Protein AF-V4LM98-F1 (afdb_monomer_lite)

pLDDT: mean 76.98, std 9.89, range [46.75, 87.94]

Structure (mmCIF, N/CA/C/O backbone):
data_AF-V4LM98-F1
#
_entry.id   AF-V4LM98-F1
#
loop_
_atom_site.group_PDB
_atom_site.id
_atom_site.type_symbol
_atom_site.label_atom_id
_atom_site.label_alt_id
_atom_site.label_comp_id
_atom_site.label_asym_id
_atom_site.label_entity_id
_atom_site.label_seq_id
_atom_site.pdbx_PDB_ins_code
_atom_site.Cartn_x
_atom_site.Cartn_y
_atom_site.Cartn_z
_atom_site.occupancy
_atom_site.B_iso_or_equiv
_atom_site.auth_seq_id
_atom_site.auth_comp_id
_atom_site.auth_asym_id
_atom_site.auth_atom_id
_atom_site.pdbx_PDB_model_num
ATOM 1 N N . MET A 1 1 ? -0.888 -2.080 16.186 1.00 47.25 1 MET A N 1
ATOM 2 C CA . MET A 1 1 ? -1.582 -2.248 17.481 1.00 47.25 1 MET A CA 1
ATOM 3 C C . MET A 1 1 ? -1.519 -0.991 18.335 1.00 47.25 1 MET A C 1
ATOM 5 O O . MET A 1 1 ? -2.580 -0.475 18.633 1.00 47.25 1 MET A O 1
ATOM 9 N N . ALA A 1 2 ? -0.338 -0.441 18.649 1.00 46.75 2 ALA A N 1
ATOM 10 C CA . ALA A 1 2 ? -0.231 0.751 19.507 1.00 46.75 2 ALA A CA 1
ATOM 11 C C . ALA A 1 2 ? -0.983 1.995 18.985 1.00 46.75 2 ALA A C 1
ATOM 13 O O . ALA A 1 2 ? -1.581 2.717 19.768 1.00 46.75 2 ALA A O 1
ATOM 14 N N . ILE A 1 3 ? -0.999 2.219 17.667 1.00 48.44 3 ILE A N 1
ATOM 15 C CA . ILE A 1 3 ? -1.654 3.399 17.083 1.00 48.44 3 ILE A CA 1
ATOM 16 C C . ILE A 1 3 ? -3.183 3.266 17.090 1.00 48.44 3 ILE A C 1
ATOM 18 O O . ILE A 1 3 ? -3.833 4.172 17.577 1.00 48.44 3 ILE A O 1
ATOM 22 N N . GLY A 1 4 ? -3.760 2.136 16.659 1.00 49.75 4 GLY A N 1
ATOM 23 C CA . GLY A 1 4 ? -5.221 1.918 16.714 1.00 49.75 4 GLY A CA 1
ATOM 24 C C . GLY A 1 4 ? -5.781 1.975 18.141 1.00 49.75 4 GLY A C 1
ATOM 25 O O . GLY A 1 4 ? -6.785 2.636 18.381 1.00 49.75 4 GLY A O 1
ATOM 26 N N . ALA A 1 5 ? -5.048 1.413 19.112 1.00 50.00 5 ALA A N 1
ATOM 27 C CA . ALA A 1 5 ? -5.392 1.526 20.530 1.00 50.00 5 ALA A CA 1
ATOM 28 C C . ALA A 1 5 ? -5.342 2.980 21.044 1.00 50.00 5 ALA A C 1
ATOM 30 O O . ALA A 1 5 ? -6.188 3.372 21.842 1.00 50.00 5 ALA A O 1
ATOM 31 N N . ALA A 1 6 ? -4.400 3.798 20.558 1.00 50.16 6 ALA A N 1
ATOM 32 C CA . ALA A 1 6 ? -4.333 5.226 20.879 1.00 50.16 6 ALA A CA 1
ATOM 33 C C . ALA A 1 6 ? -5.469 6.052 20.240 1.00 50.16 6 ALA A C 1
ATOM 35 O O . ALA A 1 6 ? -5.708 7.176 20.670 1.00 50.16 6 ALA A O 1
ATOM 36 N N . MET A 1 7 ? -6.179 5.505 19.245 1.00 55.16 7 MET A N 1
ATOM 37 C CA . MET A 1 7 ? -7.323 6.150 18.581 1.00 55.16 7 MET A CA 1
ATOM 38 C C . MET A 1 7 ? -8.682 5.627 19.074 1.00 55.16 7 MET A C 1
ATOM 40 O O . MET A 1 7 ? -9.711 5.993 18.515 1.00 55.16 7 MET A O 1
ATOM 44 N N . GLY A 1 8 ? -8.698 4.769 20.101 1.00 56.34 8 GLY A N 1
ATOM 45 C CA . GLY A 1 8 ? -9.922 4.150 20.620 1.00 56.34 8 GLY A CA 1
ATOM 46 C C . GLY A 1 8 ? -10.514 3.059 19.718 1.00 56.34 8 GLY A C 1
ATOM 47 O O . GLY A 1 8 ? -11.611 2.580 19.999 1.00 56.34 8 GLY A O 1
ATOM 48 N N . GLU A 1 9 ? -9.809 2.642 18.660 1.00 61.22 9 GLU A N 1
ATOM 49 C CA . GLU A 1 9 ? -10.243 1.540 17.799 1.00 61.22 9 GLU A CA 1
ATOM 50 C C . GLU A 1 9 ? -9.934 0.193 18.493 1.00 61.22 9 GLU A C 1
ATOM 52 O O . GLU A 1 9 ? -8.792 -0.105 18.871 1.00 61.22 9 GLU A O 1
ATOM 57 N N . ALA A 1 10 ? -10.970 -0.622 18.719 1.00 58.00 10 ALA A N 1
ATOM 58 C CA . ALA A 1 10 ? -10.845 -1.914 19.387 1.00 58.00 10 ALA A CA 1
ATOM 59 C C . ALA A 1 10 ? -10.266 -2.956 18.420 1.00 58.00 10 ALA A C 1
ATOM 61 O O . ALA A 1 10 ? -10.989 -3.606 17.665 1.00 58.00 10 ALA A O 1
ATOM 62 N N . VAL A 1 11 ? -8.945 -3.148 18.473 1.00 63.91 11 VAL A N 1
ATOM 63 C CA . VAL A 1 11 ? -8.257 -4.157 17.657 1.00 63.91 11 VAL A CA 1
ATOM 64 C C . VAL A 1 11 ? -8.700 -5.559 18.082 1.00 63.91 11 VAL A C 1
ATOM 66 O O . VAL A 1 11 ? -8.233 -6.104 19.083 1.00 63.91 11 VAL A O 1
ATOM 69 N N . THR A 1 12 ? -9.598 -6.159 17.303 1.00 79.31 12 THR A N 1
ATOM 70 C CA . THR A 1 12 ? -10.073 -7.528 17.531 1.00 79.31 12 THR A CA 1
ATOM 71 C C . THR A 1 12 ? -9.013 -8.567 17.150 1.00 79.31 12 THR A C 1
ATOM 73 O O . THR A 1 12 ? -8.089 -8.309 16.371 1.00 79.31 12 THR A O 1
ATOM 76 N N . TRP A 1 13 ? -9.158 -9.789 17.669 1.00 80.38 13 TRP A N 1
ATOM 77 C CA . TRP A 1 13 ? -8.284 -10.916 17.319 1.00 80.38 13 TRP A CA 1
ATOM 78 C C . TRP A 1 13 ? -8.295 -11.241 15.823 1.00 80.38 13 TRP A C 1
ATOM 80 O O . TRP A 1 13 ? -7.250 -11.554 15.253 1.00 80.38 13 TRP A O 1
ATOM 90 N N . ASN A 1 14 ? -9.435 -11.049 15.160 1.00 81.00 14 ASN A N 1
ATOM 91 C CA . ASN A 1 14 ? -9.560 -11.239 13.717 1.00 81.00 14 ASN A CA 1
ATOM 92 C C . ASN A 1 14 ? -8.724 -10.217 12.937 1.00 81.00 14 ASN A C 1
ATOM 94 O O . ASN A 1 14 ? -8.032 -10.589 11.989 1.00 81.00 14 ASN A O 1
ATOM 98 N N . VAL A 1 15 ? -8.686 -8.956 13.380 1.00 79.38 15 VAL A N 1
ATOM 99 C CA . VAL A 1 15 ? -7.819 -7.932 12.775 1.00 79.38 15 VAL A CA 1
ATOM 100 C C . VAL A 1 15 ? -6.344 -8.293 12.965 1.00 79.38 15 VAL A C 1
ATOM 102 O O . VAL A 1 15 ? -5.566 -8.212 12.017 1.00 79.38 15 VAL A O 1
ATOM 105 N N . ALA A 1 16 ? -5.944 -8.754 14.154 1.00 82.94 16 ALA A N 1
ATOM 106 C CA . ALA A 1 16 ? -4.563 -9.161 14.424 1.00 82.94 16 ALA A CA 1
ATOM 107 C C . ALA A 1 16 ? -4.105 -10.333 13.536 1.00 82.94 16 ALA A C 1
ATOM 109 O O . ALA A 1 16 ? -3.036 -10.276 12.914 1.00 82.94 16 ALA A O 1
ATOM 110 N N . LEU A 1 17 ? -4.930 -11.378 13.439 1.00 85.75 17 LEU A N 1
ATOM 111 C CA . LEU A 1 17 ? -4.674 -12.534 12.581 1.00 85.75 17 LEU A CA 1
ATOM 112 C C . LEU A 1 17 ? -4.654 -12.135 11.105 1.00 85.75 17 LEU A C 1
ATOM 114 O O . LEU A 1 17 ? -3.753 -12.535 10.367 1.00 85.75 17 LEU A O 1
ATOM 118 N N . GLY A 1 18 ? -5.592 -11.290 10.680 1.00 85.62 18 GLY A N 1
ATOM 119 C CA . GLY A 1 18 ? -5.682 -10.856 9.295 1.00 85.62 18 GLY A CA 1
ATOM 120 C C . GLY A 1 18 ? -4.509 -9.972 8.860 1.00 85.62 18 GLY A C 1
ATOM 121 O O . GLY A 1 18 ? -3.931 -10.194 7.796 1.00 85.62 18 GLY A O 1
ATOM 122 N N . VAL A 1 19 ? -4.061 -9.044 9.713 1.00 84.62 19 VAL A N 1
ATOM 123 C CA . VAL A 1 19 ? -2.829 -8.265 9.492 1.00 84.62 19 VAL A CA 1
ATOM 124 C C . VAL A 1 19 ? -1.613 -9.184 9.386 1.00 84.62 19 VAL A C 1
ATOM 126 O O . VAL A 1 19 ? -0.781 -9.001 8.497 1.00 84.62 19 VAL A O 1
ATOM 129 N N . THR A 1 20 ? -1.518 -10.198 10.247 1.00 86.94 20 THR A N 1
ATOM 130 C CA . THR A 1 20 ? -0.415 -11.171 10.225 1.00 86.94 20 THR A CA 1
ATOM 131 C C . THR A 1 20 ? -0.405 -11.969 8.918 1.00 86.94 20 THR A C 1
ATOM 133 O O . THR A 1 20 ? 0.642 -12.100 8.282 1.00 86.94 20 THR A O 1
ATOM 136 N N . ALA A 1 21 ? -1.572 -12.424 8.455 1.00 87.12 21 ALA A N 1
ATOM 137 C CA . ALA A 1 21 ? -1.718 -13.096 7.166 1.00 87.12 21 ALA A CA 1
ATOM 138 C C . ALA A 1 21 ? -1.298 -12.195 5.990 1.00 87.12 21 ALA A C 1
ATOM 140 O O . ALA A 1 21 ? -0.596 -12.653 5.087 1.00 87.12 21 ALA A O 1
ATOM 141 N N . ILE A 1 22 ? -1.638 -10.899 6.027 1.00 86.88 22 ILE A N 1
ATOM 142 C CA . ILE A 1 22 ? -1.202 -9.917 5.020 1.00 86.88 22 ILE A CA 1
ATOM 143 C C . ILE A 1 22 ? 0.323 -9.742 5.035 1.00 86.88 22 ILE A C 1
ATOM 145 O O . ILE A 1 22 ? 0.940 -9.713 3.970 1.00 86.88 22 ILE A O 1
ATOM 149 N N . VAL A 1 23 ? 0.958 -9.665 6.209 1.00 86.62 23 VAL A N 1
ATOM 150 C CA . VAL A 1 23 ? 2.427 -9.578 6.317 1.00 86.62 23 VAL A CA 1
ATOM 151 C C . VAL A 1 23 ? 3.092 -10.802 5.683 1.00 86.62 23 VAL A C 1
ATOM 153 O O . VAL A 1 23 ? 4.006 -10.651 4.870 1.00 86.62 23 VAL A O 1
ATOM 156 N N . ILE A 1 24 ? 2.598 -12.004 5.994 1.00 86.12 24 ILE A N 1
ATOM 157 C CA . ILE A 1 24 ? 3.093 -13.258 5.407 1.00 86.12 24 ILE A CA 1
ATOM 158 C C . ILE A 1 24 ? 2.902 -13.250 3.886 1.00 86.12 24 ILE A C 1
ATOM 160 O O . ILE A 1 24 ? 3.825 -13.582 3.143 1.00 86.12 24 ILE A O 1
ATOM 164 N N . ALA A 1 25 ? 1.735 -12.823 3.406 1.00 86.06 25 ALA A N 1
ATOM 165 C CA . ALA A 1 25 ? 1.436 -12.740 1.984 1.00 86.06 25 ALA A CA 1
ATOM 166 C C . ALA A 1 25 ? 2.408 -11.818 1.233 1.00 86.06 25 ALA A C 1
ATOM 168 O O . ALA A 1 25 ? 2.972 -12.201 0.207 1.00 86.06 25 ALA A O 1
ATOM 169 N N . VAL A 1 26 ? 2.651 -10.615 1.760 1.00 83.50 26 VAL A N 1
ATOM 170 C CA . VAL A 1 26 ? 3.590 -9.650 1.169 1.00 83.50 26 VAL A CA 1
ATOM 171 C C . VAL A 1 26 ? 5.010 -10.203 1.176 1.00 83.50 26 VAL A C 1
ATOM 173 O O . VAL A 1 26 ? 5.719 -10.085 0.177 1.00 83.50 26 VAL A O 1
ATOM 176 N N . TYR A 1 27 ? 5.415 -10.857 2.262 1.00 83.94 27 TYR A N 1
ATOM 177 C CA . TYR A 1 27 ? 6.713 -11.509 2.351 1.00 83.94 27 TYR A CA 1
ATOM 178 C C . TYR A 1 27 ? 6.883 -12.600 1.280 1.00 83.94 27 TYR A C 1
ATOM 180 O O . TYR A 1 27 ? 7.862 -12.573 0.532 1.00 83.94 27 TYR A O 1
ATOM 188 N N . LEU A 1 28 ? 5.899 -13.489 1.116 1.00 83.19 28 LEU A N 1
ATOM 189 C CA . LEU A 1 28 ? 5.905 -14.525 0.075 1.00 83.19 28 LEU A CA 1
ATOM 190 C C . LEU A 1 28 ? 5.942 -13.932 -1.345 1.00 83.19 28 LEU A C 1
ATOM 192 O O . LEU A 1 28 ? 6.639 -14.452 -2.223 1.00 83.19 28 LEU A O 1
ATOM 196 N N . ALA A 1 29 ? 5.224 -12.828 -1.571 1.00 80.19 29 ALA A N 1
ATOM 197 C CA . ALA A 1 29 ? 5.182 -12.134 -2.856 1.00 80.19 29 ALA A CA 1
ATOM 198 C C . ALA A 1 29 ? 6.471 -11.361 -3.175 1.00 80.19 29 ALA A C 1
ATOM 200 O O . ALA A 1 29 ? 6.833 -11.242 -4.344 1.00 80.19 29 ALA A O 1
ATOM 201 N N . SER A 1 30 ? 7.189 -10.873 -2.157 1.00 74.31 30 SER A N 1
ATOM 202 C CA . SER A 1 30 ? 8.414 -10.074 -2.320 1.00 74.31 30 SER A CA 1
ATOM 203 C C . SER A 1 30 ? 9.565 -10.832 -2.995 1.00 74.31 30 SER A C 1
ATOM 205 O O . SER A 1 30 ? 10.543 -10.226 -3.429 1.00 74.31 30 SER A O 1
ATOM 207 N N . GLY A 1 31 ? 9.449 -12.160 -3.123 1.00 64.88 31 GLY A N 1
ATOM 208 C CA . GLY A 1 31 ? 10.451 -12.991 -3.781 1.00 64.88 31 GLY A CA 1
ATOM 209 C C . GLY A 1 31 ? 11.769 -13.056 -3.014 1.00 64.88 31 GLY A C 1
ATOM 210 O O . GLY A 1 31 ? 12.796 -13.343 -3.632 1.00 64.88 31 GLY A O 1
ATOM 211 N N . TRP A 1 32 ? 11.739 -12.796 -1.699 1.00 62.88 32 TRP A N 1
ATOM 212 C CA . TRP A 1 32 ? 12.894 -12.945 -0.822 1.00 62.88 32 TRP A CA 1
ATOM 213 C C . TRP A 1 32 ? 13.513 -14.328 -1.027 1.00 62.88 32 TRP A C 1
ATOM 215 O O . TRP A 1 32 ? 12.850 -15.359 -0.909 1.00 62.88 32 TRP A O 1
ATOM 225 N N . SER A 1 33 ? 14.790 -14.339 -1.395 1.00 53.88 33 SER A N 1
ATOM 226 C CA . SER A 1 33 ? 15.586 -15.558 -1.457 1.00 53.88 33 SER A CA 1
ATOM 227 C C . SER A 1 33 ? 16.594 -15.482 -0.325 1.00 53.88 33 SER A C 1
ATOM 229 O O . SER A 1 33 ? 17.194 -14.429 -0.120 1.00 53.88 33 SER A O 1
ATOM 231 N N . ALA A 1 34 ? 16.836 -16.591 0.370 1.00 51.81 34 ALA A N 1
ATOM 232 C CA . ALA A 1 34 ? 17.809 -16.665 1.461 1.00 51.81 34 ALA A CA 1
ATOM 233 C C . ALA A 1 34 ? 19.241 -16.207 1.074 1.00 51.81 34 ALA A C 1
ATOM 235 O O . ALA A 1 34 ? 20.076 -16.009 1.948 1.00 51.81 34 ALA A O 1
ATOM 236 N N . ARG A 1 35 ? 19.531 -15.997 -0.225 1.00 52.53 35 ARG A N 1
ATOM 237 C CA . ARG A 1 35 ? 20.788 -15.410 -0.728 1.00 52.53 35 ARG A CA 1
ATOM 238 C C . ARG A 1 35 ? 20.899 -13.893 -0.563 1.00 52.53 35 ARG A C 1
ATOM 240 O O . ARG A 1 35 ? 22.016 -13.386 -0.550 1.00 52.53 35 ARG A O 1
ATOM 247 N N . SER A 1 36 ? 19.795 -13.153 -0.451 1.00 60.25 36 SER A N 1
ATOM 248 C CA . SER A 1 36 ? 19.846 -11.725 -0.115 1.00 60.25 36 SER A CA 1
ATOM 249 C C . SER A 1 36 ? 19.963 -11.602 1.401 1.00 60.2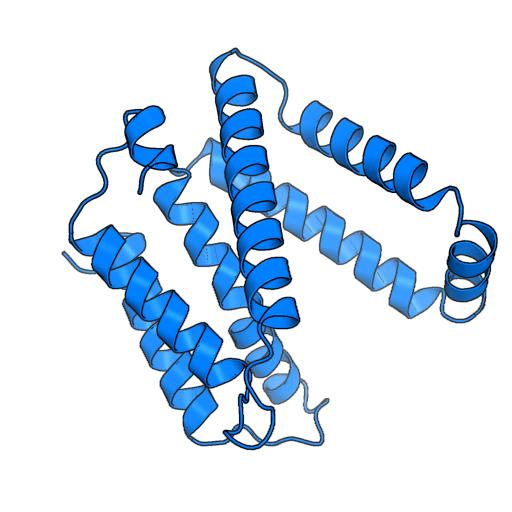5 36 SER A C 1
ATOM 251 O O . SER A 1 36 ? 18.949 -11.553 2.099 1.00 60.25 36 SER A O 1
ATOM 253 N N . GLY A 1 37 ? 21.193 -11.653 1.912 1.00 58.75 37 GLY A N 1
ATOM 254 C CA . GLY A 1 37 ? 21.468 -11.608 3.347 1.00 58.75 37 GLY A CA 1
ATOM 255 C C . GLY A 1 37 ? 20.728 -10.465 4.050 1.00 58.75 37 GLY A C 1
ATOM 256 O O . GLY A 1 37 ? 20.664 -9.338 3.551 1.00 58.75 37 GLY A O 1
ATOM 257 N N . LEU A 1 38 ? 20.160 -10.765 5.219 1.00 67.50 38 LEU A N 1
ATOM 258 C CA . LEU A 1 38 ? 19.577 -9.767 6.112 1.00 67.50 38 LEU A CA 1
ATOM 259 C C . LEU A 1 38 ? 20.697 -8.859 6.622 1.00 67.50 38 LEU A C 1
ATOM 261 O O . LEU A 1 38 ? 21.513 -9.258 7.447 1.00 67.50 38 LEU A O 1
ATOM 265 N N . THR A 1 39 ? 20.748 -7.629 6.118 1.00 82.44 39 THR A N 1
ATOM 266 C CA . THR A 1 39 ? 21.675 -6.621 6.634 1.00 82.44 39 THR A CA 1
ATOM 267 C C . THR A 1 39 ? 21.007 -5.859 7.772 1.00 82.44 39 THR A C 1
ATOM 269 O O . THR A 1 39 ? 19.870 -5.404 7.636 1.00 82.44 39 THR A O 1
ATOM 272 N N . ALA A 1 40 ? 21.725 -5.656 8.881 1.00 83.19 40 ALA A N 1
ATOM 273 C CA . ALA A 1 40 ? 21.235 -4.860 10.011 1.00 83.19 40 ALA A CA 1
ATOM 274 C C . ALA A 1 40 ? 20.793 -3.452 9.570 1.00 83.19 40 ALA A C 1
ATOM 276 O O . ALA A 1 40 ? 19.780 -2.933 10.031 1.00 83.19 40 ALA A O 1
ATOM 277 N N . ARG A 1 41 ? 21.501 -2.872 8.591 1.00 83.31 41 ARG A N 1
ATOM 278 C CA . ARG A 1 41 ? 21.147 -1.590 7.972 1.00 83.31 41 ARG A CA 1
ATOM 279 C C . ARG A 1 41 ? 19.826 -1.649 7.200 1.00 83.31 41 ARG A C 1
ATOM 281 O O . ARG A 1 41 ? 19.019 -0.737 7.335 1.00 83.31 41 ARG A O 1
ATOM 288 N N . GLY A 1 42 ? 19.594 -2.698 6.408 1.00 82.25 42 GLY A N 1
ATOM 289 C CA . 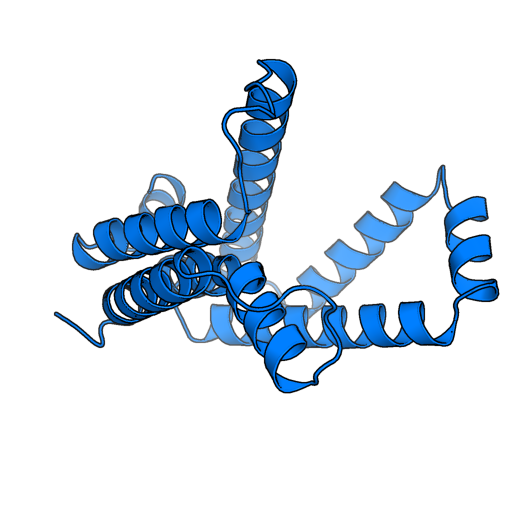GLY A 1 42 ? 18.336 -2.880 5.679 1.00 82.25 42 GLY A CA 1
ATOM 290 C C . GLY A 1 42 ? 17.149 -3.074 6.621 1.00 82.25 42 GLY A C 1
ATOM 291 O O . GLY A 1 42 ? 16.101 -2.464 6.421 1.00 82.25 42 GLY A O 1
ATOM 292 N N . LEU A 1 43 ? 17.341 -3.850 7.691 1.00 84.44 43 LEU A N 1
ATOM 293 C CA . LEU A 1 43 ? 16.325 -4.059 8.720 1.00 84.44 43 LEU A CA 1
ATOM 294 C C . LEU A 1 43 ? 16.018 -2.759 9.480 1.00 84.44 43 LEU A C 1
ATOM 296 O O . LEU A 1 43 ? 14.855 -2.393 9.620 1.00 84.44 43 LEU A O 1
ATOM 300 N N . GLY A 1 44 ? 17.055 -2.021 9.889 1.00 85.06 44 GLY A N 1
ATOM 301 C CA . GLY A 1 44 ? 16.911 -0.729 10.561 1.00 85.06 44 GLY A CA 1
ATOM 302 C C . GLY A 1 44 ? 16.193 0.310 9.698 1.00 85.06 44 GLY A C 1
ATOM 303 O O . GLY A 1 44 ? 15.260 0.957 10.167 1.00 85.06 44 GLY A O 1
ATOM 304 N N . LEU A 1 45 ? 16.556 0.422 8.416 1.00 86.44 45 LEU A N 1
ATOM 305 C CA . LEU A 1 45 ? 15.871 1.313 7.473 1.00 86.44 45 LEU A CA 1
ATOM 306 C C . LEU A 1 45 ? 14.415 0.891 7.234 1.00 86.44 45 LEU A C 1
ATOM 308 O O . LEU A 1 45 ? 13.537 1.751 7.169 1.00 86.44 45 LEU A O 1
ATOM 312 N N . GLY A 1 46 ? 14.143 -0.413 7.134 1.00 84.06 46 GLY A N 1
ATOM 313 C CA . GLY A 1 46 ? 12.786 -0.938 6.980 1.00 84.06 46 GLY A CA 1
ATOM 314 C C . GLY A 1 46 ? 11.896 -0.611 8.179 1.00 84.06 46 GLY A C 1
ATOM 315 O O . GLY A 1 46 ? 10.795 -0.092 7.999 1.00 84.06 46 GLY A O 1
ATOM 316 N N . LEU A 1 47 ? 12.394 -0.836 9.399 1.00 86.25 47 LEU A N 1
ATOM 317 C CA . LEU A 1 47 ? 11.681 -0.503 10.635 1.00 86.25 47 LEU A CA 1
ATOM 318 C C . LEU A 1 47 ? 11.461 1.004 10.778 1.00 86.25 47 LEU A C 1
ATOM 320 O O . LEU A 1 47 ? 10.342 1.424 11.063 1.00 86.25 47 LEU A O 1
ATOM 324 N N . ALA A 1 48 ? 12.489 1.818 10.522 1.00 85.56 48 ALA A N 1
ATOM 325 C CA . ALA A 1 48 ? 12.378 3.274 10.573 1.00 85.56 48 ALA A CA 1
ATOM 326 C C . ALA A 1 48 ? 11.334 3.798 9.575 1.00 85.56 48 ALA A C 1
ATOM 328 O O . ALA A 1 48 ? 10.504 4.635 9.924 1.00 85.56 48 ALA A O 1
ATOM 329 N N . THR A 1 49 ? 11.323 3.257 8.353 1.00 84.69 49 THR A N 1
ATOM 330 C CA . THR A 1 49 ? 10.329 3.612 7.329 1.00 84.69 49 THR A CA 1
ATOM 331 C C . THR A 1 49 ? 8.925 3.192 7.757 1.00 84.69 49 THR A C 1
ATOM 333 O O . THR A 1 49 ? 7.989 3.981 7.652 1.00 84.69 49 THR A O 1
ATOM 336 N N . GLY A 1 50 ? 8.770 1.972 8.280 1.00 83.06 50 GLY A N 1
ATOM 337 C CA . GLY A 1 50 ? 7.491 1.479 8.787 1.00 83.06 50 GLY A CA 1
ATOM 338 C C . GLY A 1 50 ? 6.941 2.352 9.914 1.00 83.06 50 GLY A C 1
ATOM 339 O O . GLY A 1 50 ? 5.771 2.726 9.879 1.00 83.06 50 GLY A O 1
ATOM 340 N N . LEU A 1 51 ? 7.795 2.737 10.866 1.00 85.00 51 LEU A N 1
ATOM 341 C CA . LEU A 1 51 ? 7.433 3.613 11.977 1.00 85.00 51 LEU A CA 1
ATOM 342 C C . LEU A 1 51 ? 7.041 5.013 11.486 1.00 85.00 51 LEU A C 1
ATOM 344 O O . LEU A 1 51 ? 5.999 5.523 11.878 1.00 85.00 51 LEU A O 1
ATOM 348 N N . ALA A 1 52 ? 7.823 5.607 10.579 1.00 83.38 52 ALA A N 1
ATOM 349 C CA . ALA A 1 52 ? 7.526 6.920 10.010 1.00 83.38 52 ALA A CA 1
ATOM 350 C C . ALA A 1 52 ? 6.176 6.938 9.273 1.00 83.38 52 ALA A C 1
ATOM 352 O O . ALA A 1 52 ? 5.380 7.860 9.458 1.00 83.38 52 ALA A O 1
ATOM 353 N N . ILE A 1 53 ? 5.884 5.896 8.483 1.00 81.75 53 ILE A N 1
ATOM 354 C CA . ILE A 1 53 ? 4.586 5.744 7.814 1.00 81.75 53 ILE A CA 1
ATOM 355 C C . ILE A 1 53 ? 3.474 5.608 8.855 1.00 81.75 53 ILE A C 1
ATOM 357 O O . ILE A 1 53 ? 2.460 6.289 8.747 1.00 81.75 53 ILE A O 1
ATOM 361 N N . ALA A 1 54 ? 3.660 4.761 9.868 1.00 79.31 54 ALA A N 1
ATOM 362 C CA . ALA A 1 54 ? 2.662 4.531 10.905 1.00 79.31 54 ALA A CA 1
ATOM 363 C C . ALA A 1 54 ? 2.318 5.829 11.661 1.00 79.31 54 ALA A C 1
ATOM 365 O O . ALA A 1 54 ? 1.143 6.178 11.776 1.00 79.31 54 ALA A O 1
ATOM 366 N N . THR A 1 55 ? 3.331 6.592 12.081 1.00 79.50 55 THR A N 1
ATOM 367 C CA . THR A 1 55 ? 3.162 7.903 12.724 1.00 79.50 55 THR A CA 1
ATOM 368 C C . THR A 1 55 ? 2.461 8.900 11.804 1.00 79.50 55 THR A C 1
ATOM 370 O O . THR A 1 55 ? 1.551 9.598 12.238 1.00 79.50 55 THR A O 1
ATOM 373 N N . SER A 1 56 ? 2.823 8.943 10.517 1.00 75.38 56 SER A N 1
ATOM 374 C CA . SER A 1 56 ? 2.158 9.815 9.542 1.00 75.38 56 SER A CA 1
ATOM 375 C C . SER A 1 56 ? 0.662 9.505 9.423 1.00 75.38 56 SER A C 1
ATOM 377 O O . SER A 1 56 ? -0.147 10.429 9.402 1.00 75.38 56 SER A O 1
ATOM 379 N N . VAL A 1 57 ? 0.277 8.224 9.406 1.00 74.50 57 VAL A N 1
ATOM 380 C CA . VAL A 1 57 ? -1.140 7.826 9.374 1.00 74.50 57 VAL A CA 1
ATOM 381 C C . VAL A 1 57 ? -1.877 8.250 10.642 1.00 74.50 57 VAL A C 1
ATOM 383 O O . VAL A 1 57 ? -2.993 8.753 10.538 1.00 74.50 57 VAL A O 1
ATOM 386 N N . ALA A 1 58 ? -1.248 8.101 11.810 1.00 74.38 58 ALA A N 1
ATOM 387 C CA . ALA A 1 58 ? -1.823 8.544 13.078 1.00 74.38 58 ALA A CA 1
ATOM 388 C C . ALA A 1 58 ? -2.108 10.053 13.075 1.00 74.38 58 ALA A C 1
ATOM 390 O O . ALA A 1 58 ? -3.215 10.471 13.394 1.00 74.38 58 ALA A O 1
ATOM 391 N N . ILE A 1 59 ? -1.133 10.863 12.647 1.00 74.62 59 ILE A N 1
ATOM 392 C CA . ILE A 1 59 ? -1.266 12.326 12.575 1.00 74.62 59 ILE A CA 1
ATOM 393 C C . ILE A 1 59 ? -2.373 12.728 11.596 1.00 74.62 59 ILE A C 1
ATOM 395 O O . ILE A 1 59 ? -3.186 13.588 11.917 1.00 74.62 59 ILE A O 1
ATOM 399 N N . ILE A 1 60 ? -2.438 12.092 10.420 1.00 74.12 60 ILE A N 1
ATOM 400 C CA . ILE A 1 60 ? -3.494 12.368 9.434 1.00 74.12 60 ILE A CA 1
ATOM 401 C C . ILE A 1 60 ? -4.872 12.087 10.034 1.00 74.12 60 ILE A C 1
ATOM 403 O O . ILE A 1 60 ? -5.784 12.888 9.859 1.00 74.12 60 ILE A O 1
ATOM 407 N N . ARG A 1 61 ? -5.025 10.967 10.748 1.00 71.06 61 ARG A N 1
ATOM 408 C CA . ARG A 1 61 ? -6.303 10.613 11.363 1.00 71.06 61 ARG A CA 1
ATOM 409 C C . ARG A 1 61 ? -6.664 11.531 12.531 1.00 71.06 61 ARG A C 1
ATOM 411 O O . ARG A 1 61 ? -7.830 11.864 12.673 1.00 71.06 61 ARG A O 1
ATOM 418 N N . LEU A 1 62 ? -5.695 11.963 13.338 1.00 74.56 62 LEU A N 1
ATOM 419 C CA . LEU A 1 62 ? -5.934 12.963 14.384 1.00 74.56 62 LEU A CA 1
ATOM 420 C C . LEU A 1 62 ? -6.430 14.282 13.779 1.00 74.56 62 LEU A C 1
ATOM 422 O O . LEU A 1 62 ? -7.444 14.808 14.221 1.00 74.56 62 LEU A O 1
ATOM 426 N N . GLY A 1 63 ? -5.786 14.752 12.707 1.00 73.94 63 GLY A N 1
ATOM 427 C CA . GLY A 1 63 ? -6.233 15.949 11.993 1.00 73.94 63 GLY A CA 1
ATOM 428 C C . GLY A 1 63 ? -7.634 15.811 11.383 1.00 73.94 63 GLY A C 1
ATOM 429 O O . GLY A 1 63 ? -8.378 16.782 11.361 1.00 73.94 63 GLY A O 1
ATOM 430 N N . ASP A 1 64 ? -8.012 14.617 10.921 1.00 72.38 64 ASP A N 1
ATOM 431 C CA . ASP A 1 64 ? -9.361 14.308 10.415 1.00 72.38 64 ASP A CA 1
ATOM 432 C C . ASP A 1 64 ? -10.419 14.373 11.536 1.00 72.38 64 ASP A C 1
ATOM 434 O O . ASP A 1 64 ? -11.466 14.996 11.373 1.00 72.38 64 ASP A O 1
ATOM 438 N N . LEU A 1 65 ? -10.118 13.811 12.714 1.00 73.12 65 LEU A N 1
ATOM 439 C CA . LEU A 1 65 ? -11.004 13.851 13.887 1.00 73.12 65 LEU A CA 1
ATOM 440 C C . LEU A 1 65 ? -11.211 15.270 14.440 1.00 73.12 65 LEU A C 1
ATOM 442 O O . LEU A 1 65 ? -12.283 15.574 14.957 1.00 73.12 65 LEU A O 1
ATOM 446 N N . GLU A 1 66 ? -10.214 16.144 14.307 1.00 79.19 66 GLU A N 1
ATOM 447 C CA . GLU A 1 66 ? -10.286 17.556 14.709 1.00 79.19 66 GLU A CA 1
ATOM 448 C C . GLU A 1 66 ? -10.987 18.454 13.664 1.00 79.19 66 GLU A C 1
ATOM 450 O O . GLU A 1 66 ? -11.011 19.677 13.803 1.00 79.19 66 GLU A O 1
ATOM 455 N N . GLY A 1 67 ? -11.587 17.868 12.619 1.00 69.25 67 GLY A N 1
ATOM 456 C CA . GLY A 1 67 ? -12.333 18.593 11.584 1.00 69.25 67 GLY A CA 1
ATOM 457 C C . GLY A 1 67 ? -11.470 19.126 10.436 1.00 69.25 67 GLY A C 1
ATOM 458 O O . GLY A 1 67 ? -11.912 19.981 9.664 1.00 69.25 67 GLY A O 1
ATOM 459 N N . GLY A 1 68 ? -10.234 18.643 10.305 1.00 71.88 68 GLY A N 1
ATOM 460 C CA . GLY A 1 68 ? -9.350 18.969 9.195 1.00 71.88 68 GLY A CA 1
ATOM 461 C C . GLY A 1 68 ? -9.897 18.477 7.854 1.00 71.88 68 GLY A C 1
ATOM 462 O O . GLY A 1 68 ? -10.529 17.432 7.755 1.00 71.88 68 GLY A O 1
ATOM 463 N N . SER A 1 69 ? -9.627 19.227 6.781 1.00 70.94 69 SER A N 1
ATOM 464 C CA . SER A 1 69 ? -10.022 18.820 5.428 1.00 70.94 69 SER A CA 1
ATOM 465 C C . SER A 1 69 ? -9.064 17.754 4.873 1.00 70.94 69 SER A C 1
ATOM 467 O O . SER A 1 69 ? -7.875 18.047 4.677 1.00 70.94 69 SER A O 1
ATOM 469 N N . PRO A 1 70 ? -9.554 16.552 4.510 1.00 64.31 70 PRO A N 1
ATOM 470 C CA . PRO A 1 70 ? -8.726 15.493 3.928 1.00 64.31 70 PRO A CA 1
ATOM 471 C C . PRO A 1 70 ? -8.032 15.924 2.629 1.00 64.31 70 PRO A C 1
ATOM 473 O O . PRO A 1 70 ? -6.883 15.560 2.371 1.00 64.31 70 PRO A O 1
ATOM 476 N N . GLY A 1 71 ? -8.706 16.757 1.826 1.00 68.62 71 GLY A N 1
ATOM 477 C CA . GLY A 1 71 ? -8.155 17.314 0.590 1.00 68.62 71 GLY A CA 1
ATOM 478 C C . GLY A 1 71 ? -6.962 18.238 0.840 1.00 68.62 71 GLY A C 1
ATOM 479 O O . GLY A 1 71 ? -5.964 18.158 0.124 1.00 68.62 71 GLY A O 1
ATOM 480 N N . LEU A 1 72 ? -7.010 19.056 1.897 1.00 71.88 72 LEU A N 1
ATOM 481 C CA . LEU A 1 72 ? -5.874 19.895 2.292 1.00 71.88 72 LEU A CA 1
ATOM 482 C C . LEU A 1 72 ? -4.689 19.045 2.763 1.00 71.88 72 LEU A C 1
ATOM 484 O O . LEU A 1 72 ? -3.553 19.348 2.405 1.00 71.88 72 LEU A O 1
ATOM 488 N N . GLY A 1 73 ? -4.940 17.938 3.469 1.00 73.25 73 GLY A N 1
ATOM 489 C CA . GLY A 1 73 ? -3.895 16.988 3.863 1.00 73.25 73 GLY A CA 1
ATOM 490 C C . GLY A 1 73 ? -3.134 16.400 2.666 1.00 73.25 73 GLY A C 1
ATOM 491 O O . GLY A 1 73 ? -1.903 16.349 2.681 1.00 73.25 73 GLY A O 1
ATOM 492 N N . VAL A 1 74 ? -3.846 16.023 1.596 1.00 73.69 74 VAL A N 1
ATOM 493 C CA . VAL A 1 74 ? -3.238 15.560 0.331 1.00 73.69 74 VAL A CA 1
ATOM 494 C C . VAL A 1 74 ? -2.357 16.645 -0.289 1.00 73.69 74 VAL A C 1
ATOM 496 O O . VAL A 1 74 ? -1.232 16.370 -0.708 1.00 73.69 74 VAL A O 1
ATOM 499 N N . ILE A 1 75 ? -2.873 17.875 -0.360 1.00 79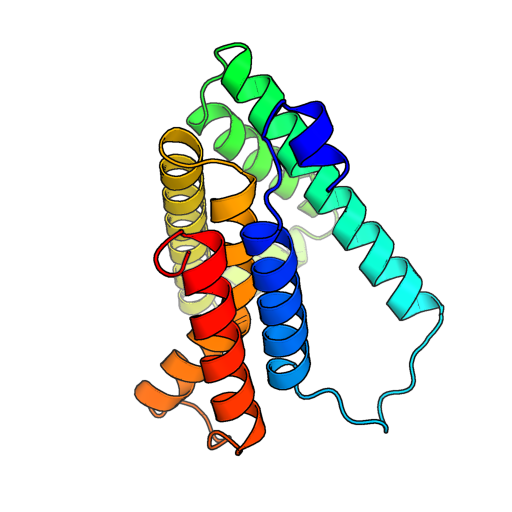.56 75 ILE A N 1
ATOM 500 C CA . ILE A 1 75 ? -2.178 19.012 -0.974 1.00 79.56 75 ILE A CA 1
ATOM 501 C C . ILE A 1 75 ? -0.889 19.320 -0.210 1.00 79.56 75 ILE A C 1
ATOM 503 O O . ILE A 1 75 ? 0.174 19.422 -0.823 1.00 79.56 75 ILE A O 1
ATOM 507 N N . ILE A 1 76 ? -0.964 19.400 1.120 1.00 80.06 76 ILE A N 1
ATOM 508 C CA . ILE A 1 76 ? 0.196 19.630 1.987 1.00 80.06 76 ILE A CA 1
ATOM 509 C C . ILE A 1 76 ? 1.232 18.524 1.775 1.00 80.06 76 ILE A C 1
ATOM 511 O O . ILE A 1 76 ? 2.397 18.827 1.534 1.00 80.06 76 ILE A O 1
ATOM 515 N N . ALA A 1 77 ? 0.818 17.253 1.770 1.00 78.31 77 ALA A N 1
ATOM 516 C CA . ALA A 1 77 ? 1.731 16.131 1.566 1.00 78.31 77 ALA A CA 1
ATOM 517 C C . ALA A 1 77 ? 2.478 16.212 0.221 1.00 78.31 77 ALA A C 1
ATOM 519 O O . ALA A 1 77 ? 3.692 15.994 0.177 1.00 78.31 77 ALA A O 1
ATOM 520 N N . TYR A 1 78 ? 1.790 16.564 -0.871 1.00 81.88 78 TYR A N 1
ATOM 521 C CA . TYR A 1 78 ? 2.443 16.732 -2.172 1.00 81.88 78 TYR A CA 1
ATOM 522 C C . TYR A 1 78 ? 3.380 17.940 -2.207 1.00 81.88 78 TYR A C 1
ATOM 524 O O . TYR A 1 78 ? 4.493 17.815 -2.720 1.00 81.88 78 TYR A O 1
ATOM 532 N N . LEU A 1 79 ? 2.986 19.077 -1.630 1.00 84.00 79 LEU A N 1
ATOM 533 C CA . LEU A 1 79 ? 3.838 20.267 -1.553 1.00 84.00 79 LEU A CA 1
ATOM 534 C C . LEU A 1 79 ? 5.109 19.996 -0.738 1.00 84.00 79 LEU A C 1
ATOM 536 O O . LEU A 1 79 ? 6.213 20.286 -1.202 1.00 84.00 79 LEU A O 1
ATOM 540 N N . SER A 1 80 ? 4.980 19.359 0.427 1.00 83.56 80 SER A N 1
ATOM 541 C CA . SER A 1 80 ? 6.120 18.925 1.239 1.00 83.56 80 SER A CA 1
ATOM 542 C C . SER A 1 80 ? 7.008 17.931 0.486 1.00 83.56 80 SER A C 1
ATOM 544 O O . SER A 1 80 ? 8.236 18.024 0.548 1.00 83.56 80 SER A O 1
ATOM 546 N N . GLY A 1 81 ? 6.413 17.011 -0.279 1.00 80.50 81 GLY A N 1
ATOM 547 C CA . GLY A 1 81 ? 7.144 16.081 -1.139 1.00 80.50 81 GLY A CA 1
ATOM 548 C C . GLY A 1 81 ? 7.969 16.795 -2.213 1.00 80.50 81 GLY A C 1
ATOM 549 O O . GLY A 1 81 ? 9.151 16.496 -2.379 1.00 80.50 81 GLY A O 1
ATOM 550 N N . VAL A 1 82 ? 7.387 17.788 -2.892 1.00 81.94 82 VAL A N 1
ATOM 551 C CA . VAL A 1 82 ? 8.087 18.616 -3.891 1.00 81.94 82 VAL A CA 1
ATOM 552 C C . VAL A 1 82 ? 9.237 19.396 -3.253 1.00 81.94 82 VAL A C 1
ATOM 554 O O . VAL A 1 82 ? 10.345 19.393 -3.790 1.00 81.94 82 VAL A O 1
ATOM 557 N N . MET A 1 83 ? 9.018 20.003 -2.082 1.00 82.56 83 MET A N 1
ATOM 558 C CA . MET A 1 83 ? 10.075 20.701 -1.339 1.00 82.56 83 MET A CA 1
ATOM 559 C C . MET A 1 83 ? 11.214 19.757 -0.940 1.00 82.56 83 MET A C 1
ATOM 561 O O . MET A 1 83 ? 12.384 20.110 -1.074 1.00 82.56 83 MET A O 1
ATOM 565 N N . THR A 1 84 ? 10.896 18.528 -0.537 1.00 82.88 84 THR A N 1
ATOM 566 C CA . THR A 1 84 ? 11.894 17.498 -0.197 1.00 82.88 84 THR A CA 1
ATOM 567 C C . THR A 1 84 ? 12.688 17.028 -1.425 1.00 82.88 84 THR A C 1
ATOM 569 O O . THR A 1 84 ? 13.852 16.648 -1.314 1.00 82.88 84 THR A O 1
ATOM 572 N N . LEU A 1 85 ? 12.085 17.082 -2.617 1.00 80.00 85 LEU A N 1
ATOM 573 C CA . LEU A 1 85 ? 12.716 16.763 -3.903 1.00 80.00 85 LEU A CA 1
ATOM 574 C C . LEU A 1 85 ? 13.588 17.897 -4.467 1.00 80.00 85 LEU A C 1
ATOM 576 O O . LEU A 1 85 ? 14.329 17.659 -5.424 1.00 80.00 85 LEU A O 1
ATOM 580 N N . SER A 1 86 ? 13.553 19.095 -3.874 1.00 74.94 86 SER A N 1
ATOM 581 C CA . SER A 1 86 ? 14.307 20.272 -4.331 1.00 74.94 86 SER A CA 1
ATOM 582 C C . SER A 1 86 ? 15.805 20.035 -4.619 1.00 74.94 86 SER A C 1
ATOM 584 O O . SER A 1 86 ? 16.242 20.457 -5.694 1.00 74.94 86 SER A O 1
ATOM 586 N N . PRO A 1 87 ? 16.602 19.292 -3.813 1.00 80.81 87 PRO A N 1
ATOM 587 C CA . PRO A 1 87 ? 18.014 19.051 -4.135 1.00 80.81 87 PRO A CA 1
ATOM 588 C C . PRO A 1 87 ? 18.226 18.155 -5.367 1.00 80.81 87 PRO A C 1
ATOM 590 O O . PRO A 1 87 ? 19.320 18.120 -5.922 1.00 80.81 87 PRO A O 1
ATOM 593 N N . ARG A 1 88 ? 17.197 17.424 -5.816 1.00 83.50 88 ARG A N 1
ATOM 594 C CA . ARG A 1 88 ? 17.246 16.518 -6.980 1.00 83.50 88 ARG A CA 1
ATOM 595 C C . ARG A 1 88 ? 16.338 16.967 -8.122 1.00 83.50 88 ARG A C 1
ATOM 597 O O . ARG A 1 88 ? 16.106 16.211 -9.066 1.00 83.50 88 ARG A O 1
ATOM 604 N N . LEU A 1 89 ? 15.853 18.207 -8.074 1.00 82.12 89 LEU A N 1
ATOM 605 C CA . LEU A 1 89 ? 14.856 18.718 -9.011 1.00 82.12 89 LEU A CA 1
ATOM 606 C C . LEU A 1 89 ? 15.327 18.636 -10.470 1.00 82.12 89 LEU A C 1
ATOM 608 O O . LEU A 1 89 ? 14.562 18.248 -11.346 1.00 82.12 89 LEU A O 1
ATOM 612 N N . ARG A 1 90 ? 16.611 18.914 -10.732 1.00 82.31 90 ARG A N 1
ATOM 613 C CA . ARG A 1 90 ? 17.193 18.837 -12.084 1.00 82.31 90 ARG A CA 1
ATOM 614 C C . ARG A 1 90 ? 17.114 17.425 -12.677 1.00 82.31 90 ARG A C 1
ATOM 616 O O . ARG A 1 90 ? 16.859 17.268 -13.869 1.00 82.31 90 ARG A O 1
ATOM 623 N N . GLU A 1 91 ? 17.321 16.401 -11.857 1.00 83.12 91 GLU A N 1
ATOM 624 C CA . GLU A 1 91 ? 17.254 15.006 -12.290 1.00 83.12 91 GLU A CA 1
ATOM 625 C C . GLU A 1 91 ? 15.804 14.533 -12.440 1.00 83.12 91 GLU A C 1
ATOM 627 O O . GLU A 1 91 ? 15.468 13.898 -13.439 1.00 83.12 91 GLU A O 1
ATOM 632 N N . ALA A 1 92 ? 14.920 14.945 -11.527 1.00 79.00 92 ALA A N 1
ATOM 633 C CA . ALA A 1 92 ? 13.483 14.696 -11.636 1.00 79.00 92 ALA A CA 1
ATOM 634 C C . ALA A 1 92 ? 12.893 15.281 -12.933 1.00 79.00 92 ALA A C 1
ATOM 636 O O . ALA A 1 92 ? 12.177 14.588 -13.657 1.00 79.00 92 ALA A O 1
ATOM 637 N N . VAL A 1 93 ? 13.260 16.520 -13.280 1.00 81.69 93 VAL A N 1
ATOM 638 C CA . VAL A 1 93 ? 12.850 17.168 -14.537 1.00 81.69 93 VAL A CA 1
ATOM 639 C C . VAL A 1 93 ? 13.403 16.416 -15.749 1.00 81.69 93 VAL A C 1
ATOM 641 O O . VAL A 1 93 ? 12.668 16.165 -16.699 1.00 81.69 93 VAL A O 1
ATOM 644 N N . ARG A 1 94 ? 14.667 15.972 -15.716 1.00 85.69 94 ARG A N 1
ATOM 645 C CA . ARG A 1 94 ? 15.256 15.173 -16.805 1.00 85.69 94 ARG A CA 1
ATOM 646 C C . ARG A 1 94 ? 14.492 13.863 -17.041 1.00 85.69 94 ARG A C 1
ATOM 648 O O . ARG A 1 94 ? 14.264 13.485 -18.193 1.00 85.69 94 ARG A O 1
ATOM 655 N N . VAL A 1 95 ? 14.087 13.167 -15.979 1.00 83.75 95 VAL A N 1
ATOM 656 C CA . VAL A 1 95 ? 13.284 11.935 -16.079 1.00 83.75 95 VAL A CA 1
ATOM 657 C C . VAL A 1 95 ? 11.890 12.233 -16.634 1.00 83.75 95 VAL A C 1
ATOM 659 O O . VAL A 1 95 ? 11.424 11.510 -17.513 1.00 83.75 95 VAL A O 1
ATOM 662 N N . LEU A 1 96 ? 11.256 13.323 -16.191 1.00 83.44 96 LEU A N 1
ATOM 663 C CA . LEU A 1 96 ? 9.958 13.754 -16.711 1.00 83.44 96 LEU A CA 1
ATOM 664 C C . LEU A 1 96 ? 10.021 14.056 -18.214 1.00 83.44 96 LEU A C 1
ATOM 666 O O . LEU A 1 96 ? 9.149 13.618 -18.955 1.00 83.44 96 LEU A O 1
ATOM 670 N N . THR A 1 97 ? 11.061 14.741 -18.689 1.00 83.56 97 THR A N 1
ATOM 671 C CA . THR A 1 97 ? 11.202 15.057 -20.118 1.00 83.56 97 THR A CA 1
ATOM 672 C C . THR A 1 97 ? 11.522 13.815 -20.953 1.00 83.56 97 THR A C 1
ATOM 674 O O . THR A 1 97 ? 10.971 13.640 -22.036 1.00 83.56 97 THR A O 1
ATOM 677 N N . SER A 1 98 ? 12.382 12.920 -20.453 1.00 85.38 98 SER A N 1
ATOM 678 C CA . SER A 1 98 ? 12.812 11.719 -21.192 1.00 85.38 98 SER A CA 1
ATOM 679 C C . SER A 1 98 ? 11.798 10.569 -21.176 1.00 85.38 98 SER A C 1
ATOM 681 O O . SER A 1 98 ? 11.772 9.765 -22.106 1.00 85.38 98 SER A O 1
ATOM 683 N N . ARG A 1 99 ? 10.948 10.469 -20.144 1.00 83.81 99 ARG A N 1
ATOM 684 C CA . ARG A 1 99 ? 9.901 9.440 -20.007 1.00 83.81 99 ARG A CA 1
ATOM 685 C C . ARG A 1 99 ? 8.559 10.044 -19.594 1.00 83.81 99 ARG A C 1
ATOM 687 O O . ARG A 1 99 ? 7.898 9.552 -18.679 1.00 83.81 99 ARG A O 1
ATOM 694 N N . SER A 1 100 ? 8.136 11.082 -20.308 1.00 82.12 100 SER A N 1
ATOM 695 C CA . SER A 1 100 ? 6.934 11.865 -19.991 1.00 82.12 100 SER A CA 1
ATOM 696 C C . SER A 1 100 ? 5.676 11.015 -19.837 1.00 82.12 100 SER A C 1
ATOM 698 O O . SER A 1 100 ? 5.017 11.089 -18.805 1.00 82.12 100 SER A O 1
ATOM 700 N N . ARG A 1 101 ? 5.368 10.141 -20.804 1.00 85.94 101 ARG A N 1
ATOM 701 C CA . ARG A 1 101 ? 4.159 9.299 -20.759 1.00 85.94 101 ARG A CA 1
ATOM 702 C C . ARG A 1 101 ? 4.113 8.376 -19.525 1.00 85.94 101 ARG A C 1
ATOM 704 O O . ARG A 1 101 ? 3.161 8.516 -18.761 1.00 85.94 101 ARG A O 1
ATOM 711 N N . PRO A 1 102 ? 5.110 7.503 -19.256 1.00 84.75 102 PRO A N 1
ATOM 712 C CA . PRO A 1 102 ? 5.113 6.669 -18.051 1.00 84.75 102 PRO A CA 1
ATOM 713 C C . PRO A 1 102 ? 5.024 7.466 -16.746 1.00 84.75 102 PRO A C 1
ATOM 715 O O . PRO A 1 102 ? 4.261 7.102 -15.851 1.00 84.75 102 PRO A O 1
ATOM 718 N N . VAL A 1 103 ? 5.768 8.572 -16.643 1.00 84.94 103 VAL A N 1
ATOM 719 C CA . VAL A 1 103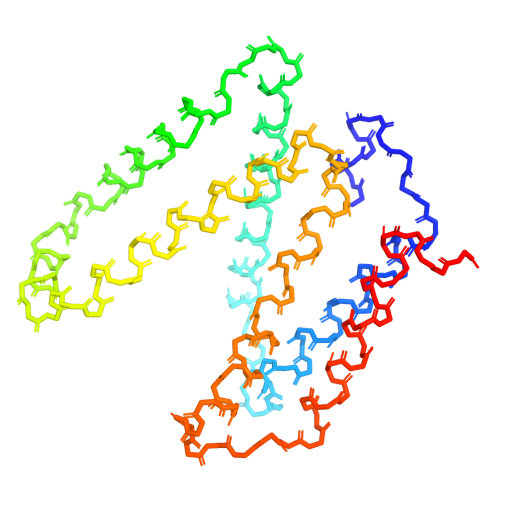 ? 5.801 9.401 -15.429 1.00 84.94 103 VAL A CA 1
ATOM 720 C C . VAL A 1 103 ? 4.447 10.063 -15.182 1.00 84.94 103 VAL A C 1
ATOM 722 O O . VAL A 1 103 ? 3.944 10.013 -14.062 1.00 84.94 103 VAL A O 1
ATOM 725 N N . ILE A 1 104 ? 3.812 10.607 -16.223 1.00 85.06 104 ILE A N 1
ATOM 726 C CA . ILE A 1 104 ? 2.471 11.198 -16.124 1.00 85.06 104 ILE A CA 1
ATOM 727 C C . ILE A 1 104 ? 1.450 10.128 -15.730 1.00 85.06 104 ILE A C 1
ATOM 729 O O . ILE A 1 104 ? 0.681 10.340 -14.795 1.00 85.06 104 ILE A O 1
ATOM 733 N N . THR A 1 105 ? 1.470 8.952 -16.371 1.00 86.44 105 THR A N 1
ATOM 734 C CA . THR A 1 105 ? 0.537 7.866 -16.025 1.00 86.44 105 THR A CA 1
ATOM 735 C C . THR A 1 105 ? 0.706 7.392 -14.584 1.00 86.44 105 THR A C 1
ATOM 737 O O . THR A 1 105 ? -0.288 7.162 -13.896 1.00 86.44 105 THR A O 1
ATOM 740 N N . MET A 1 106 ? 1.946 7.306 -14.094 1.00 85.81 106 MET A N 1
ATOM 741 C CA . MET A 1 106 ? 2.235 6.954 -12.707 1.00 85.81 106 MET A CA 1
ATOM 742 C C . MET A 1 106 ? 1.741 8.039 -11.747 1.00 85.81 106 MET A C 1
ATOM 744 O O . MET A 1 106 ? 1.110 7.709 -10.749 1.00 85.81 106 MET A O 1
ATOM 748 N N . GLY A 1 107 ? 1.978 9.316 -12.062 1.00 84.06 107 GLY A N 1
ATOM 749 C CA . GLY A 1 107 ? 1.535 10.450 -11.251 1.00 84.06 107 GLY A CA 1
ATOM 750 C C . GLY A 1 107 ? 0.014 10.519 -11.115 1.00 84.06 107 GLY A C 1
ATOM 751 O O . GLY A 1 107 ? -0.498 10.580 -10.000 1.00 84.06 107 GLY A O 1
ATOM 752 N N . VAL A 1 108 ? -0.714 10.424 -12.232 1.00 85.69 108 VAL A N 1
ATOM 753 C CA . VAL A 1 108 ? -2.188 10.422 -12.236 1.00 85.69 108 VAL A CA 1
ATOM 754 C C . VAL A 1 108 ? -2.734 9.213 -11.472 1.00 85.69 108 VAL A C 1
ATOM 756 O O . VAL A 1 108 ? -3.612 9.365 -10.625 1.00 85.69 108 VAL A O 1
ATOM 759 N N . SER A 1 109 ? -2.174 8.022 -11.705 1.00 85.62 109 SER A N 1
ATOM 760 C CA . SER A 1 109 ? -2.601 6.801 -11.007 1.00 85.62 109 SER A CA 1
ATOM 761 C C . SER A 1 109 ? -2.324 6.867 -9.503 1.00 85.62 109 SER A C 1
ATOM 763 O O . SER A 1 109 ? -3.151 6.438 -8.701 1.00 85.62 109 SER A O 1
ATOM 765 N N . ALA A 1 110 ? -1.181 7.429 -9.100 1.00 82.94 110 ALA A N 1
ATOM 766 C CA . ALA A 1 110 ? -0.828 7.617 -7.696 1.00 82.94 110 ALA A CA 1
ATOM 767 C C . ALA A 1 110 ? -1.755 8.630 -7.012 1.00 82.94 110 ALA A C 1
ATOM 769 O O . ALA A 1 110 ? -2.222 8.367 -5.906 1.00 82.94 110 ALA A O 1
ATOM 770 N N . ALA A 1 111 ? -2.079 9.741 -7.680 1.00 79.50 111 ALA A N 1
ATOM 771 C CA . ALA A 1 111 ? -3.027 10.729 -7.175 1.00 79.50 111 ALA A CA 1
ATOM 772 C C . ALA A 1 111 ? -4.435 10.141 -7.009 1.00 79.50 111 ALA A C 1
ATOM 774 O O . ALA A 1 111 ? -5.038 10.304 -5.948 1.00 79.50 111 ALA A O 1
ATOM 775 N N . ALA A 1 112 ? -4.919 9.386 -8.000 1.00 83.50 112 ALA A N 1
ATOM 776 C CA . ALA A 1 112 ? -6.195 8.682 -7.913 1.00 83.50 112 ALA A CA 1
ATOM 777 C C . ALA A 1 112 ? -6.201 7.647 -6.775 1.00 83.50 112 ALA A C 1
ATOM 779 O O . ALA A 1 112 ? -7.133 7.609 -5.974 1.00 83.50 112 ALA A O 1
ATOM 780 N N . GLY A 1 113 ? -5.137 6.847 -6.645 1.00 83.25 113 GLY A N 1
ATOM 781 C CA . GLY A 1 113 ? -4.996 5.879 -5.556 1.00 83.25 113 GLY A CA 1
ATOM 782 C C . GLY A 1 113 ? -4.959 6.537 -4.174 1.00 83.25 113 GLY A C 1
ATOM 783 O O . GLY A 1 113 ? -5.558 6.023 -3.230 1.00 83.25 113 GLY A O 1
ATOM 784 N N . GLN A 1 114 ? -4.302 7.693 -4.057 1.00 81.00 114 GLN A N 1
ATOM 785 C CA . GLN A 1 114 ? -4.269 8.469 -2.822 1.00 81.00 114 GLN A CA 1
ATOM 786 C C . GLN A 1 114 ? -5.661 9.013 -2.481 1.00 81.00 114 GLN A C 1
ATOM 788 O O . GLN A 1 114 ? -6.103 8.848 -1.349 1.00 81.00 114 GLN A O 1
ATOM 793 N N . LEU A 1 115 ? -6.388 9.574 -3.451 1.00 77.00 115 LEU A N 1
ATOM 794 C CA . LEU A 1 115 ? -7.768 10.032 -3.260 1.00 77.00 115 LEU A CA 1
ATOM 795 C C . LEU A 1 115 ? -8.686 8.890 -2.788 1.00 77.00 115 LEU A C 1
ATOM 797 O O . LEU A 1 115 ? -9.400 9.048 -1.802 1.00 77.00 115 LEU A O 1
ATOM 801 N N . MET A 1 116 ? -8.613 7.719 -3.430 1.00 81.44 116 MET A N 1
ATOM 802 C CA . MET A 1 116 ? -9.394 6.536 -3.039 1.00 81.44 116 MET A CA 1
ATOM 803 C C . MET A 1 116 ? -9.060 6.062 -1.624 1.00 81.44 116 MET A C 1
ATOM 805 O O . MET A 1 116 ? -9.955 5.707 -0.862 1.00 81.44 116 MET A O 1
ATOM 809 N N . ARG A 1 117 ? -7.779 6.105 -1.240 1.00 80.44 117 ARG A N 1
ATOM 810 C CA . ARG A 1 117 ? -7.357 5.853 0.142 1.00 80.44 117 ARG A CA 1
ATOM 811 C C . ARG A 1 117 ? -8.014 6.830 1.115 1.00 80.44 117 ARG A C 1
ATOM 813 O O . ARG A 1 117 ? -8.441 6.400 2.181 1.00 80.44 117 ARG A O 1
ATOM 820 N N . TYR A 1 118 ? -8.051 8.118 0.785 1.00 74.19 118 TYR A N 1
ATOM 821 C CA . TYR A 1 118 ? -8.651 9.124 1.660 1.00 74.19 118 TYR A CA 1
ATOM 822 C C . TYR A 1 118 ? -10.154 8.898 1.822 1.00 74.19 118 TYR A C 1
ATOM 824 O O . TYR A 1 118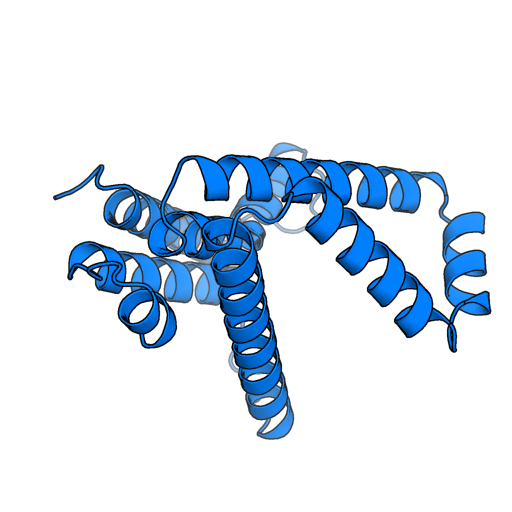 ? -10.624 8.845 2.952 1.00 74.19 118 TYR A O 1
ATOM 832 N N . LEU A 1 119 ? -10.879 8.646 0.729 1.00 73.19 119 LEU A N 1
ATOM 833 C CA . LEU A 1 119 ? -12.302 8.286 0.783 1.00 73.19 119 LEU A CA 1
ATOM 834 C C . LEU A 1 119 ? -12.551 7.006 1.600 1.00 73.19 119 LEU A C 1
ATOM 836 O O . LEU A 1 119 ? -13.523 6.911 2.347 1.00 73.19 119 LEU A O 1
ATOM 840 N N . ALA A 1 120 ? -11.654 6.022 1.506 1.00 78.44 120 ALA A N 1
ATOM 841 C CA . ALA A 1 120 ? -11.752 4.813 2.314 1.00 78.44 120 ALA A CA 1
ATOM 842 C C . ALA A 1 120 ? -11.565 5.109 3.812 1.00 78.44 120 ALA A C 1
ATOM 844 O O . ALA A 1 120 ? -12.293 4.554 4.623 1.00 78.44 120 ALA A O 1
ATOM 845 N N . LEU A 1 121 ? -10.640 6.001 4.187 1.00 73.81 121 LEU A N 1
ATOM 846 C CA . LEU A 1 121 ? -10.412 6.390 5.588 1.00 73.81 121 LEU A CA 1
ATOM 847 C C . LEU A 1 121 ? -11.565 7.212 6.182 1.00 73.81 121 LEU A C 1
ATOM 849 O O . LEU A 1 121 ? -11.782 7.164 7.390 1.00 73.81 121 LEU A O 1
ATOM 853 N N . THR A 1 122 ? -12.332 7.933 5.360 1.00 70.06 122 THR A N 1
ATOM 854 C CA . THR A 1 122 ? -13.540 8.627 5.838 1.00 70.06 122 THR A CA 1
ATOM 855 C C . THR A 1 122 ? -14.703 7.671 6.114 1.00 70.06 122 THR A C 1
ATOM 857 O O . THR A 1 122 ? -15.570 7.988 6.919 1.00 70.06 122 THR A O 1
ATOM 860 N N . ALA A 1 123 ? -14.733 6.503 5.461 1.00 72.75 123 ALA A N 1
ATOM 861 C CA . ALA A 1 123 ? -15.834 5.539 5.563 1.00 72.75 123 ALA A CA 1
ATOM 862 C C . ALA A 1 123 ? -15.516 4.308 6.435 1.00 72.75 123 ALA A C 1
ATOM 864 O O . ALA A 1 123 ? -16.430 3.656 6.932 1.00 72.75 123 ALA A O 1
ATOM 865 N N . LEU A 1 124 ? -14.237 3.963 6.601 1.00 75.81 124 LEU A N 1
ATOM 866 C CA . LEU A 1 124 ? -13.760 2.764 7.294 1.00 75.81 124 LEU A CA 1
ATOM 867 C C . LEU A 1 124 ? -12.668 3.120 8.314 1.00 75.81 124 LEU A C 1
ATOM 869 O O . LEU A 1 124 ? -11.966 4.121 8.170 1.00 75.81 124 LEU A O 1
ATOM 873 N N . GLY A 1 125 ? -12.489 2.258 9.319 1.00 70.06 125 GLY A N 1
ATOM 874 C CA . GLY A 1 125 ? -11.427 2.388 10.321 1.00 70.06 125 GLY A CA 1
ATOM 875 C C . GLY A 1 125 ? -10.019 2.296 9.724 1.00 70.06 125 GLY A C 1
ATOM 876 O O . GLY A 1 125 ? -9.780 1.630 8.704 1.00 70.06 125 GLY A O 1
ATOM 877 N N . VAL A 1 126 ? -9.053 2.943 10.383 1.00 72.81 126 VAL A N 1
ATOM 878 C CA . VAL A 1 126 ? -7.640 2.948 9.952 1.00 72.81 126 VAL A CA 1
ATOM 879 C C . VAL A 1 126 ? -7.072 1.528 9.953 1.00 72.81 126 VAL A C 1
ATOM 881 O O . VAL A 1 126 ? -6.283 1.157 9.071 1.00 72.81 126 VAL A O 1
ATOM 884 N N . GLU A 1 127 ? -7.518 0.730 10.920 1.00 70.75 127 GLU A N 1
ATOM 885 C CA . GLU A 1 127 ? -7.245 -0.695 11.087 1.00 70.75 127 GLU A CA 1
ATOM 886 C C . GLU A 1 127 ? -7.657 -1.585 9.909 1.00 70.75 127 GLU A C 1
ATOM 888 O O . GLU A 1 127 ? -7.060 -2.642 9.728 1.00 70.75 127 GLU A O 1
ATOM 893 N N . VAL A 1 128 ? -8.606 -1.154 9.072 1.00 73.88 128 VAL A N 1
ATOM 894 C CA . VAL A 1 128 ? -9.053 -1.903 7.886 1.00 73.88 128 VAL A CA 1
ATOM 895 C C . VAL A 1 128 ? -8.351 -1.405 6.629 1.00 73.88 128 VAL A C 1
ATOM 897 O O . VAL A 1 128 ? -7.810 -2.182 5.837 1.00 73.88 128 VAL A O 1
ATOM 900 N N . VAL A 1 129 ? -8.305 -0.086 6.453 1.00 77.62 129 VAL A N 1
ATOM 901 C CA . VAL A 1 129 ? -7.800 0.541 5.226 1.00 77.62 129 VAL A CA 1
ATOM 902 C C . VAL A 1 129 ? -6.285 0.385 5.081 1.00 77.62 129 VAL A C 1
ATOM 904 O O . VAL A 1 129 ? -5.778 0.176 3.976 1.00 77.62 129 VAL A O 1
ATOM 907 N N . THR A 1 130 ? -5.540 0.471 6.184 1.00 77.25 130 THR A N 1
ATOM 908 C CA . THR A 1 130 ? -4.071 0.420 6.143 1.00 77.25 130 THR A CA 1
ATOM 909 C C . THR A 1 130 ? -3.547 -0.971 5.765 1.00 77.25 130 THR A C 1
ATOM 911 O O . THR A 1 130 ? -2.700 -1.052 4.870 1.00 77.25 130 THR A O 1
ATOM 914 N N . PRO A 1 131 ? -4.045 -2.080 6.347 1.00 76.75 131 PRO A N 1
ATOM 915 C CA . PRO A 1 131 ? -3.639 -3.418 5.919 1.00 76.75 131 PRO A CA 1
ATOM 916 C C . PRO A 1 131 ? -4.018 -3.721 4.469 1.00 76.75 131 PRO A C 1
ATOM 918 O O . PRO A 1 131 ? -3.199 -4.277 3.738 1.00 76.75 131 PRO A O 1
ATOM 921 N N . LEU A 1 132 ? -5.201 -3.286 4.017 1.00 79.00 132 LEU A N 1
ATOM 922 C CA . LEU A 1 132 ? -5.629 -3.456 2.626 1.00 79.00 132 LEU A CA 1
ATOM 923 C C . LEU A 1 132 ? -4.647 -2.823 1.637 1.00 79.00 132 LEU A C 1
ATOM 925 O O . LEU A 1 132 ? -4.327 -3.416 0.614 1.00 79.00 132 LEU A O 1
ATOM 929 N N . GLN A 1 133 ? -4.081 -1.659 1.949 1.00 83.06 133 GLN A N 1
ATOM 930 C CA . GLN A 1 133 ? -3.087 -1.027 1.075 1.00 83.06 133 GLN A CA 1
ATOM 931 C C . GLN A 1 133 ? -1.774 -1.803 0.960 1.00 83.06 133 GLN A C 1
ATOM 933 O O . GLN A 1 133 ? -1.030 -1.611 -0.009 1.00 83.06 133 GLN A O 1
ATOM 938 N N . ASN A 1 134 ? -1.459 -2.662 1.927 1.00 83.62 134 ASN A N 1
ATOM 939 C CA . ASN A 1 134 ? -0.224 -3.436 1.907 1.00 83.62 134 ASN A CA 1
ATOM 940 C C . ASN A 1 134 ? -0.287 -4.613 0.928 1.00 83.62 134 ASN A C 1
ATOM 942 O O . ASN A 1 134 ? 0.763 -5.111 0.537 1.00 83.62 134 ASN A O 1
ATOM 946 N N . ILE A 1 135 ? -1.469 -4.986 0.421 1.00 83.50 135 ILE A N 1
ATOM 947 C CA . ILE A 1 135 ? -1.601 -6.029 -0.613 1.00 83.50 135 ILE A CA 1
ATOM 948 C C . ILE A 1 135 ? -1.236 -5.530 -2.026 1.00 83.50 135 ILE A C 1
ATOM 950 O O . ILE A 1 135 ? -1.234 -6.313 -2.976 1.00 83.50 135 ILE A O 1
ATOM 954 N N . ARG A 1 136 ? -0.882 -4.242 -2.189 1.00 84.00 136 ARG A N 1
ATOM 955 C CA . ARG A 1 136 ? -0.489 -3.627 -3.475 1.00 84.00 136 ARG A CA 1
ATOM 956 C C . ARG A 1 136 ? 0.517 -4.448 -4.299 1.00 84.00 136 ARG A C 1
ATOM 958 O O . ARG A 1 136 ? 0.278 -4.594 -5.495 1.00 84.00 136 ARG A O 1
ATOM 965 N N . PRO A 1 137 ? 1.598 -5.017 -3.730 1.00 78.88 137 PRO A N 1
ATOM 966 C CA . PRO A 1 137 ? 2.543 -5.831 -4.500 1.00 78.88 137 PRO A CA 1
ATOM 967 C C . PRO A 1 137 ? 1.903 -7.079 -5.126 1.00 78.88 137 PRO A C 1
ATOM 969 O O . PRO A 1 137 ? 2.280 -7.494 -6.222 1.00 78.88 137 PRO A O 1
ATOM 972 N N . ILE A 1 138 ? 0.908 -7.661 -4.453 1.00 83.25 138 ILE A N 1
ATOM 973 C CA . ILE A 1 138 ? 0.189 -8.856 -4.905 1.00 83.25 138 ILE A CA 1
ATOM 974 C C . ILE A 1 138 ? -0.746 -8.481 -6.054 1.00 83.25 138 ILE A C 1
ATOM 976 O O . ILE A 1 138 ? -0.693 -9.105 -7.113 1.00 83.25 138 ILE A O 1
ATOM 980 N N . ALA A 1 139 ? -1.519 -7.402 -5.891 1.00 82.94 139 ALA A N 1
ATOM 981 C CA . ALA A 1 139 ? -2.372 -6.863 -6.950 1.00 82.94 139 ALA A CA 1
ATOM 982 C C . ALA A 1 139 ? -1.558 -6.463 -8.193 1.00 82.94 139 ALA A C 1
ATOM 984 O O . ALA A 1 139 ? -1.931 -6.799 -9.313 1.00 82.94 139 ALA A O 1
ATOM 985 N N . ALA A 1 140 ? -0.404 -5.816 -8.006 1.00 81.69 140 ALA A N 1
ATOM 986 C CA . ALA A 1 140 ? 0.496 -5.461 -9.100 1.00 81.69 140 ALA A CA 1
ATOM 987 C C . ALA A 1 140 ? 1.027 -6.702 -9.835 1.00 81.69 140 ALA A C 1
ATOM 989 O O . ALA A 1 140 ? 1.027 -6.736 -11.062 1.00 81.69 140 ALA A O 1
ATOM 990 N N . THR A 1 141 ? 1.430 -7.743 -9.101 1.00 77.69 141 THR A N 1
ATOM 991 C CA . THR A 1 141 ? 1.896 -9.009 -9.694 1.00 77.69 141 THR A CA 1
ATOM 992 C C . THR A 1 141 ? 0.787 -9.688 -10.499 1.00 77.69 141 THR A C 1
ATOM 994 O O . THR A 1 141 ? 1.035 -10.170 -11.604 1.00 77.69 141 THR A O 1
ATOM 997 N N . PHE A 1 142 ? -0.442 -9.687 -9.978 1.00 80.81 142 PHE A N 1
ATOM 998 C CA . PHE A 1 142 ? -1.608 -10.225 -10.672 1.00 80.81 142 PHE A CA 1
ATOM 999 C C . PHE A 1 142 ? -1.935 -9.444 -11.953 1.00 80.81 142 PHE A C 1
ATOM 1001 O O . PHE A 1 142 ? -2.105 -10.049 -13.008 1.00 80.81 142 PHE A O 1
ATOM 1008 N N . LEU A 1 143 ? -1.953 -8.109 -11.893 1.00 81.50 143 LEU A N 1
ATOM 1009 C CA . LEU A 1 143 ? -2.194 -7.255 -13.061 1.00 81.50 143 LEU A CA 1
ATOM 1010 C C . LEU A 1 143 ? -1.124 -7.447 -14.140 1.00 81.50 143 LEU A C 1
ATOM 1012 O O . LEU A 1 143 ? -1.456 -7.557 -15.316 1.00 81.50 143 LEU A O 1
ATOM 1016 N N . LEU A 1 144 ? 0.151 -7.536 -13.750 1.00 79.69 144 LEU A N 1
ATOM 1017 C CA . LEU A 1 144 ? 1.251 -7.794 -14.683 1.00 79.69 144 LEU A CA 1
ATOM 1018 C C . LEU A 1 144 ? 1.120 -9.157 -15.372 1.00 79.69 144 LEU A C 1
ATOM 1020 O O . LEU A 1 144 ? 1.426 -9.267 -16.559 1.00 79.69 144 LEU A O 1
ATOM 1024 N N . PHE A 1 145 ? 0.662 -10.177 -14.641 1.00 78.44 145 PHE A N 1
ATOM 1025 C CA . PHE A 1 145 ? 0.356 -11.485 -15.211 1.00 78.44 145 PHE A CA 1
ATOM 1026 C C . PHE A 1 145 ? -0.815 -11.413 -16.197 1.00 78.44 145 PHE A C 1
ATOM 1028 O O . PHE A 1 145 ? -0.683 -11.880 -17.326 1.00 78.44 145 PHE A O 1
ATOM 1035 N N . TRP A 1 146 ? -1.931 -10.803 -15.791 1.00 79.69 146 TRP A N 1
ATOM 1036 C CA . TRP A 1 146 ? -3.144 -10.715 -16.606 1.00 79.69 146 TRP A CA 1
ATOM 1037 C C . TRP A 1 146 ? -2.930 -9.922 -17.901 1.00 79.69 146 TRP A C 1
ATOM 1039 O O . TRP A 1 146 ? -3.367 -10.346 -18.966 1.00 79.69 146 TRP A O 1
ATOM 1049 N N . LEU A 1 147 ? -2.181 -8.818 -17.835 1.00 81.56 147 LEU A N 1
ATOM 1050 C CA . LEU A 1 147 ? -1.829 -7.991 -18.995 1.00 81.56 147 LEU A CA 1
ATOM 1051 C C . LEU A 1 147 ? -0.755 -8.620 -19.900 1.00 81.56 147 LEU A C 1
ATOM 1053 O O . LEU A 1 147 ? -0.282 -7.964 -20.829 1.00 81.56 147 LEU A O 1
ATOM 1057 N N . GLY A 1 148 ? -0.278 -9.833 -19.598 1.00 67.81 148 GLY A N 1
ATOM 1058 C CA . GLY A 1 148 ? 0.774 -10.510 -20.366 1.00 67.81 148 GLY A CA 1
ATOM 1059 C C . GLY A 1 148 ? 2.115 -9.762 -20.404 1.00 67.81 148 GLY A C 1
ATOM 1060 O O . GLY A 1 148 ? 3.014 -10.137 -21.149 1.00 67.81 148 GLY A O 1
ATOM 1061 N N . SER A 1 149 ? 2.271 -8.706 -19.602 1.00 62.94 149 SER A N 1
ATOM 1062 C CA . SER A 1 149 ? 3.380 -7.744 -19.673 1.00 62.94 149 SER A CA 1
ATOM 1063 C C . SER A 1 149 ? 4.613 -8.165 -18.857 1.00 62.94 149 SER A C 1
ATOM 1065 O O . SER A 1 149 ? 5.501 -7.354 -18.598 1.00 62.94 149 SER A O 1
ATOM 1067 N N . GLY A 1 150 ? 4.693 -9.428 -18.427 1.00 55.97 150 GLY A N 1
ATOM 1068 C CA . GLY A 1 150 ? 5.753 -9.930 -17.556 1.00 55.97 150 GLY A CA 1
ATOM 1069 C C . GLY A 1 150 ? 6.464 -11.157 -18.118 1.00 55.97 150 GLY A C 1
ATOM 1070 O O . GLY A 1 150 ? 5.854 -12.202 -18.311 1.00 55.97 150 GLY A O 1
ATOM 1071 N N . SER A 1 151 ? 7.792 -11.088 -18.251 1.00 50.94 151 SER A N 1
ATOM 1072 C CA . SER A 1 151 ? 8.649 -12.259 -18.520 1.00 50.94 151 SER A CA 1
ATOM 1073 C C . SER A 1 151 ? 8.675 -13.284 -17.372 1.00 50.94 151 SER A C 1
ATOM 1075 O O . SER A 1 151 ? 9.261 -14.357 -17.501 1.00 50.94 151 SER A O 1
ATOM 1077 N N . LYS A 1 152 ? 8.039 -12.973 -16.233 1.00 56.03 152 LYS A N 1
ATOM 1078 C CA . LYS A 1 152 ? 7.977 -13.816 -15.035 1.00 56.03 152 LYS A CA 1
ATOM 1079 C C . LYS A 1 152 ? 6.569 -14.380 -14.863 1.00 56.03 152 LYS A C 1
ATOM 1081 O O . LYS A 1 152 ? 5.650 -13.659 -14.488 1.00 56.03 152 LYS A O 1
ATOM 1086 N N . ARG A 1 153 ? 6.417 -15.687 -15.090 1.00 65.31 153 ARG A N 1
ATOM 1087 C CA . ARG A 1 153 ? 5.186 -16.417 -14.754 1.00 65.31 153 ARG A CA 1
ATOM 1088 C C . ARG A 1 153 ? 4.997 -16.474 -13.227 1.00 65.31 153 ARG A C 1
ATOM 1090 O O . ARG A 1 153 ? 5.995 -16.585 -12.504 1.00 65.31 153 ARG A O 1
ATOM 1097 N N . PRO A 1 154 ? 3.753 -16.439 -12.715 1.00 69.06 154 PRO A N 1
ATOM 1098 C CA . PRO A 1 154 ? 3.493 -16.594 -11.292 1.00 69.06 154 PRO A CA 1
ATOM 1099 C C . PRO A 1 154 ? 3.967 -17.974 -10.818 1.00 69.06 154 PRO A C 1
ATOM 1101 O O . PRO A 1 154 ? 3.392 -19.001 -11.160 1.00 69.06 154 PRO A O 1
ATOM 1104 N N . ALA A 1 155 ? 5.037 -18.009 -10.026 1.00 75.50 155 ALA A N 1
ATOM 1105 C CA . ALA A 1 155 ? 5.431 -19.195 -9.264 1.00 75.50 155 ALA A CA 1
ATOM 1106 C C . ALA A 1 155 ? 4.407 -19.534 -8.160 1.00 75.50 155 ALA A C 1
ATOM 1108 O O . ALA A 1 155 ? 3.677 -18.650 -7.707 1.00 75.50 155 ALA A O 1
ATOM 1109 N N . ALA A 1 156 ? 4.424 -20.777 -7.663 1.00 79.12 156 ALA A N 1
ATOM 1110 C CA . ALA A 1 156 ? 3.538 -21.274 -6.598 1.00 79.12 156 ALA A CA 1
ATOM 1111 C C . ALA A 1 156 ? 3.464 -20.349 -5.364 1.00 79.12 156 ALA A C 1
ATOM 1113 O O . ALA A 1 156 ? 2.393 -20.138 -4.803 1.00 79.12 156 ALA A O 1
ATOM 1114 N N . ARG A 1 157 ? 4.580 -19.705 -4.995 1.00 80.31 157 ARG A N 1
ATOM 1115 C CA . ARG A 1 157 ? 4.630 -18.729 -3.892 1.00 80.31 157 ARG A CA 1
ATOM 1116 C C . ARG A 1 157 ? 3.706 -17.521 -4.076 1.00 80.31 157 ARG A C 1
ATOM 1118 O O . ARG A 1 157 ? 3.217 -16.994 -3.088 1.00 80.31 157 ARG A O 1
ATOM 1125 N N . HIS A 1 158 ? 3.460 -17.073 -5.310 1.00 82.94 158 HIS A N 1
ATOM 1126 C CA . HIS A 1 158 ? 2.589 -15.921 -5.562 1.00 82.94 158 HIS A CA 1
ATOM 1127 C C . HIS A 1 158 ? 1.111 -16.312 -5.431 1.00 82.94 158 HIS A C 1
ATOM 1129 O O . HIS A 1 158 ? 0.309 -15.497 -4.992 1.00 82.94 158 HIS A O 1
ATOM 1135 N N . TRP A 1 159 ? 0.765 -17.568 -5.732 1.00 82.75 159 TRP A N 1
ATOM 1136 C CA . TRP A 1 159 ? -0.563 -18.122 -5.455 1.00 82.75 159 TRP A CA 1
ATOM 1137 C C . TRP A 1 159 ? -0.792 -18.299 -3.953 1.00 82.75 159 TRP A C 1
ATOM 1139 O O . TRP A 1 159 ? -1.829 -17.885 -3.442 1.00 82.75 159 TRP A O 1
ATOM 1149 N N . ALA A 1 160 ? 0.206 -18.814 -3.227 1.00 84.50 160 ALA A N 1
ATOM 1150 C CA . ALA A 1 160 ? 0.169 -18.879 -1.766 1.00 84.50 160 ALA A CA 1
ATOM 1151 C C . ALA A 1 160 ? 0.047 -17.480 -1.134 1.00 84.50 160 ALA A C 1
ATOM 1153 O O . ALA A 1 160 ? -0.750 -17.281 -0.222 1.00 84.50 160 ALA A O 1
ATOM 1154 N N . ALA A 1 161 ? 0.776 -16.491 -1.664 1.00 85.31 161 ALA A N 1
ATOM 1155 C CA . ALA A 1 161 ? 0.645 -15.096 -1.255 1.00 85.31 161 ALA A CA 1
ATOM 1156 C C . ALA A 1 161 ? -0.764 -14.547 -1.518 1.00 85.31 161 ALA A C 1
ATOM 1158 O O . ALA A 1 161 ? -1.336 -13.902 -0.647 1.00 85.31 161 ALA A O 1
ATOM 1159 N N . ALA A 1 162 ? -1.349 -14.819 -2.687 1.00 85.12 162 ALA A N 1
ATOM 1160 C CA . ALA A 1 162 ? -2.706 -14.385 -3.007 1.00 85.12 162 ALA A CA 1
ATOM 1161 C C . ALA A 1 162 ? -3.749 -15.008 -2.064 1.00 85.12 162 ALA A C 1
ATOM 1163 O O . ALA A 1 162 ? -4.616 -14.293 -1.569 1.00 85.12 162 ALA A O 1
ATOM 1164 N N . ALA A 1 163 ? -3.629 -16.303 -1.754 1.00 86.81 163 ALA A N 1
ATOM 1165 C CA . ALA A 1 163 ? -4.511 -16.982 -0.806 1.00 86.81 163 ALA A CA 1
ATOM 1166 C C . ALA A 1 163 ? -4.377 -16.408 0.615 1.00 86.81 163 ALA A C 1
ATOM 1168 O O . ALA A 1 163 ? -5.379 -16.071 1.243 1.00 86.81 163 ALA A O 1
ATOM 1169 N N . ALA A 1 164 ? -3.146 -16.221 1.099 1.00 87.94 164 ALA A N 1
ATOM 1170 C CA . ALA A 1 164 ? -2.889 -15.617 2.405 1.00 87.94 164 ALA A CA 1
ATOM 1171 C C . ALA A 1 164 ? -3.407 -14.170 2.483 1.00 87.94 164 ALA A C 1
ATOM 1173 O O . ALA A 1 164 ? -3.995 -13.779 3.490 1.00 87.94 164 ALA A O 1
ATOM 1174 N N . ALA A 1 165 ? -3.255 -13.388 1.410 1.00 86.88 165 ALA A N 1
ATOM 1175 C CA . ALA A 1 165 ? -3.813 -12.043 1.332 1.00 86.88 165 ALA A CA 1
ATOM 1176 C C . ALA A 1 165 ? -5.340 -12.061 1.338 1.00 86.88 165 ALA A C 1
ATOM 1178 O O . ALA A 1 165 ? -5.933 -11.269 2.058 1.00 86.88 165 ALA A O 1
ATOM 1179 N N . PHE A 1 166 ? -5.977 -12.969 0.596 1.00 86.81 166 PHE A N 1
ATOM 1180 C CA . PHE A 1 166 ? -7.433 -13.101 0.587 1.00 86.81 166 PHE A CA 1
ATOM 1181 C C . PHE A 1 166 ? -7.979 -13.416 1.983 1.00 86.81 166 PHE A C 1
ATOM 1183 O O . PHE A 1 166 ? -8.877 -12.724 2.456 1.00 86.81 166 PHE A O 1
ATOM 1190 N N . VAL A 1 167 ? -7.385 -14.394 2.676 1.00 87.12 167 VAL A N 1
ATOM 1191 C CA . VAL A 1 167 ? -7.747 -14.729 4.063 1.00 87.12 167 VAL A CA 1
ATOM 1192 C C . VAL A 1 167 ? -7.536 -13.526 4.982 1.00 87.12 167 VAL A C 1
ATOM 1194 O O . VAL A 1 167 ? -8.418 -13.185 5.766 1.00 87.12 167 VAL A O 1
ATOM 1197 N N . GLY A 1 168 ? -6.400 -12.838 4.854 1.00 85.06 168 GLY A N 1
ATOM 1198 C CA . GLY A 1 168 ? -6.107 -11.658 5.659 1.00 85.06 168 GLY A CA 1
ATOM 1199 C C . GLY A 1 168 ? -7.102 -10.517 5.446 1.00 85.06 168 GLY A C 1
ATOM 1200 O O . GLY A 1 168 ? -7.575 -9.924 6.411 1.00 85.06 168 GLY A O 1
ATOM 1201 N N . VAL A 1 169 ? -7.485 -10.256 4.195 1.00 85.12 169 VAL A N 1
ATOM 1202 C CA . VAL A 1 169 ? -8.526 -9.281 3.847 1.00 85.12 169 VAL A CA 1
ATOM 1203 C C . VAL A 1 169 ? -9.882 -9.695 4.404 1.00 85.12 169 VAL A C 1
ATOM 1205 O O . VAL A 1 169 ? -10.572 -8.860 4.984 1.00 85.12 169 VAL A O 1
ATOM 1208 N N . ALA A 1 170 ? -10.266 -10.963 4.267 1.00 84.38 170 ALA A N 1
ATOM 1209 C CA . ALA A 1 170 ? -11.553 -11.458 4.743 1.00 84.38 170 ALA A CA 1
ATOM 1210 C C . ALA A 1 170 ? -11.694 -11.344 6.274 1.00 84.38 170 ALA A C 1
ATOM 1212 O O . ALA A 1 170 ? -12.756 -10.971 6.769 1.00 84.38 170 ALA A O 1
ATOM 1213 N N . LEU A 1 171 ? -10.610 -11.582 7.017 1.00 85.00 171 LEU A N 1
ATOM 1214 C CA . LEU A 1 171 ? -10.569 -11.403 8.471 1.00 85.00 171 LEU A CA 1
ATOM 1215 C C . LEU A 1 171 ? -10.623 -9.925 8.883 1.00 85.00 171 LEU A C 1
ATOM 1217 O O . LEU A 1 171 ? -11.395 -9.560 9.764 1.00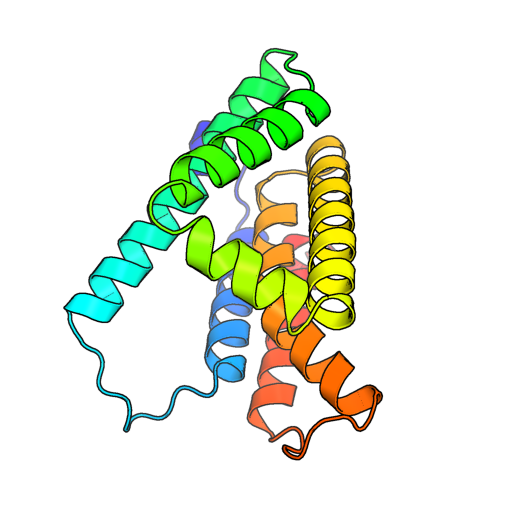 85.00 171 LEU A O 1
ATOM 1221 N N . VAL A 1 172 ? -9.835 -9.059 8.232 1.00 83.25 172 VAL A N 1
ATOM 1222 C CA . VAL A 1 172 ? -9.778 -7.621 8.563 1.00 83.25 172 VAL A CA 1
ATOM 1223 C C . VAL A 1 172 ? -11.074 -6.893 8.191 1.00 83.25 172 VAL A C 1
ATOM 1225 O O . VAL A 1 172 ? -11.492 -5.985 8.898 1.00 83.25 172 VAL A O 1
ATOM 1228 N N . SER A 1 173 ? -11.731 -7.289 7.100 1.00 78.75 173 SER A N 1
ATOM 1229 C CA . SER A 1 173 ? -13.005 -6.698 6.657 1.00 78.75 173 SER A CA 1
ATOM 1230 C C . SER A 1 173 ? -14.234 -7.231 7.401 1.00 78.75 173 SER A C 1
ATOM 1232 O O . SER A 1 173 ? -15.335 -6.733 7.180 1.00 78.75 173 SER A O 1
ATOM 1234 N N . GLY A 1 174 ? -14.073 -8.241 8.265 1.00 74.94 174 GLY A N 1
ATOM 1235 C CA . GLY A 1 174 ? -15.182 -8.864 8.992 1.00 74.94 174 GLY A CA 1
ATOM 1236 C C . GLY A 1 174 ? -16.075 -9.775 8.139 1.00 74.94 174 GLY A C 1
ATOM 1237 O O . GLY A 1 174 ? -17.169 -10.126 8.581 1.00 74.94 174 GLY A O 1
ATOM 1238 N N . LEU A 1 175 ? -15.619 -10.169 6.940 1.00 74.25 175 LEU A N 1
ATOM 1239 C CA . LEU A 1 175 ? -16.266 -11.183 6.092 1.00 74.25 175 LEU A CA 1
ATOM 1240 C C . LEU A 1 175 ? -16.251 -12.570 6.748 1.00 74.25 175 LEU A C 1
ATOM 1242 O O . LEU A 1 175 ? -17.165 -13.362 6.536 1.00 74.25 175 LEU A O 1
ATOM 1246 N N . ILE A 1 176 ? -15.214 -12.858 7.537 1.00 66.56 176 ILE A N 1
ATOM 1247 C CA . ILE A 1 176 ? -15.080 -14.079 8.334 1.00 66.56 176 ILE A CA 1
ATOM 1248 C C . ILE A 1 176 ? -15.012 -13.653 9.803 1.00 66.56 176 ILE A C 1
ATOM 1250 O O . ILE A 1 176 ? -14.190 -12.805 10.161 1.00 66.56 176 ILE A O 1
ATOM 1254 N N . ARG A 1 177 ? -15.910 -14.202 10.626 1.00 59.75 177 ARG A N 1
ATOM 1255 C CA . ARG A 1 177 ? -15.990 -13.946 12.069 1.00 59.75 177 ARG A CA 1
ATOM 1256 C C . ARG A 1 177 ? -15.386 -15.089 12.860 1.00 59.75 177 ARG A C 1
ATOM 1258 O O . ARG A 1 177 ? -15.665 -16.249 12.491 1.00 59.75 177 ARG A O 1
#

Foldseek 3Di:
DVLCVVVVNDCDPLLVLLLVLLVLLLVLLVPDDVVPPDDPVVVVVVVVVVVVVSVLLSVLVVCVVVVHDNVVVLVVVVVVVVVVCVVVVVVVVVCCVVPVPVVVVCVVVVSVVSVVLSVCVVVDPPSQSVSLVSCVSLVVVVVCVVVVVDPDDDDPSSVSSVVSNVSSNCSSVVVDD

Radius of gyration: 18.3 Å; chains: 1; bounding box: 38×42×42 Å

Secondary structure (DSSP, 8-state):
-HHHHHTT----HHHHHHHHHHHHHHHHHTT--TTS---HHHHHHHHHHHHHHHHHHHHHHHHHHTT--HHHHHHHHHHHHHHHHGGGHHHHHHHHHHTHHHHHHHHHHHHHHHHHHHHHHHHS-HHHHHHHHHTHHHHHHHHHHHTT--SS---HHHHHHHHHHHHHHHHHTTS--

Sequence (177 aa):
MAIGAAMGEAVTWNVALGVTAIVIAVYLASGWSARSGLTARGLGLGLATGLAIATSVAIIRLGDLEGGSPGLGVIIAYLSGVMTLSPRLREAVRVLTSRSRPVITMGVSAAAGQLMRYLALTALGVEVVTPLQNIRPIAATFLLFWLGSGSKRPAARHWAAAAAAFVGVALVSGLIR